Protein AF-A0A2Z4JCH0-F1 (afdb_monomer)

Mean predicted aligned error: 8.31 Å

Structure (mmCIF, N/CA/C/O backbone):
data_AF-A0A2Z4JCH0-F1
#
_entry.id   AF-A0A2Z4JCH0-F1
#
loop_
_atom_site.group_PDB
_atom_site.id
_atom_site.type_symbol
_atom_site.label_atom_id
_atom_site.label_alt_id
_atom_site.label_comp_id
_atom_site.label_asym_id
_atom_site.label_entity_id
_atom_site.label_seq_id
_atom_site.pdbx_PDB_ins_code
_atom_site.Cartn_x
_atom_site.Cartn_y
_atom_site.Cartn_z
_atom_site.occupancy
_atom_site.B_iso_or_equiv
_atom_site.auth_seq_id
_atom_site.auth_comp_id
_atom_site.auth_asym_id
_atom_site.auth_atom_id
_atom_site.pdbx_PDB_model_num
ATOM 1 N N . MET A 1 1 ? -28.848 -19.327 -12.826 1.00 41.25 1 MET A N 1
ATOM 2 C CA . MET A 1 1 ? -28.238 -18.432 -11.816 1.00 41.25 1 MET A CA 1
ATOM 3 C C . MET A 1 1 ? -27.759 -17.187 -12.539 1.00 41.25 1 MET A C 1
ATOM 5 O O . MET A 1 1 ? -26.852 -17.294 -13.355 1.00 41.25 1 MET A O 1
ATOM 9 N N . ASN A 1 2 ? -28.444 -16.061 -12.341 1.00 41.91 2 A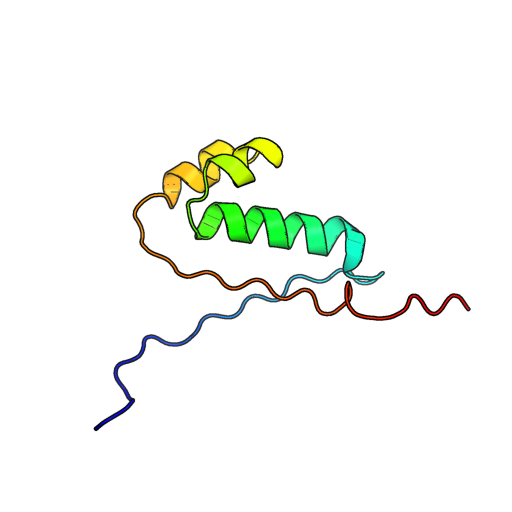SN A N 1
ATOM 10 C CA . ASN A 1 2 ? -28.200 -14.832 -13.093 1.00 41.91 2 ASN A CA 1
ATOM 11 C C . ASN A 1 2 ? -26.942 -14.124 -12.548 1.00 41.91 2 ASN A C 1
ATOM 13 O O . ASN A 1 2 ? -26.847 -13.921 -11.339 1.00 41.91 2 ASN A O 1
ATOM 17 N N . ARG A 1 3 ? -25.955 -13.815 -13.403 1.00 52.53 3 ARG A N 1
ATOM 18 C CA . ARG A 1 3 ? -24.625 -13.284 -13.006 1.00 52.53 3 ARG A CA 1
ATOM 19 C C . ARG A 1 3 ? -24.591 -11.752 -12.878 1.00 52.53 3 ARG A C 1
ATOM 21 O O . ARG A 1 3 ? -23.527 -11.188 -12.643 1.00 52.53 3 ARG A O 1
ATOM 28 N N . ASP A 1 4 ? -25.747 -11.104 -12.976 1.00 57.66 4 ASP A N 1
ATOM 29 C CA . ASP A 1 4 ? -25.876 -9.653 -13.170 1.00 57.66 4 ASP A CA 1
ATOM 30 C C . ASP A 1 4 ? -25.787 -8.822 -11.874 1.00 57.66 4 ASP A C 1
ATOM 32 O O . ASP A 1 4 ? -25.926 -7.605 -11.914 1.00 57.66 4 ASP A O 1
ATOM 36 N N . TRP A 1 5 ? -25.552 -9.453 -10.715 1.00 53.12 5 TRP A N 1
ATOM 37 C CA . TRP A 1 5 ? -25.496 -8.775 -9.406 1.00 53.12 5 TRP A CA 1
ATOM 38 C C . TRP A 1 5 ? -24.072 -8.553 -8.865 1.00 53.12 5 TRP A C 1
ATOM 40 O O . TRP A 1 5 ? -23.890 -8.028 -7.768 1.00 53.12 5 TRP A O 1
ATOM 50 N N . LEU A 1 6 ? -23.028 -8.952 -9.598 1.00 54.34 6 LEU A N 1
ATOM 51 C CA . LEU A 1 6 ? -21.665 -8.632 -9.173 1.00 54.34 6 LEU A CA 1
ATOM 52 C C . LEU A 1 6 ? -21.391 -7.151 -9.480 1.00 54.34 6 LEU A C 1
ATOM 54 O O . LEU A 1 6 ? -21.526 -6.758 -10.641 1.00 54.34 6 LEU A O 1
ATOM 58 N N . PRO A 1 7 ? -21.007 -6.325 -8.486 1.00 59.62 7 PRO A N 1
ATOM 59 C CA . PRO A 1 7 ? -20.665 -4.933 -8.743 1.00 59.62 7 PRO A CA 1
ATOM 60 C C . PRO A 1 7 ? -19.577 -4.856 -9.829 1.00 59.62 7 PRO A C 1
ATOM 62 O O . PRO A 1 7 ? -18.702 -5.732 -9.883 1.00 59.62 7 PRO A O 1
ATOM 65 N N . PRO A 1 8 ? -19.621 -3.847 -10.719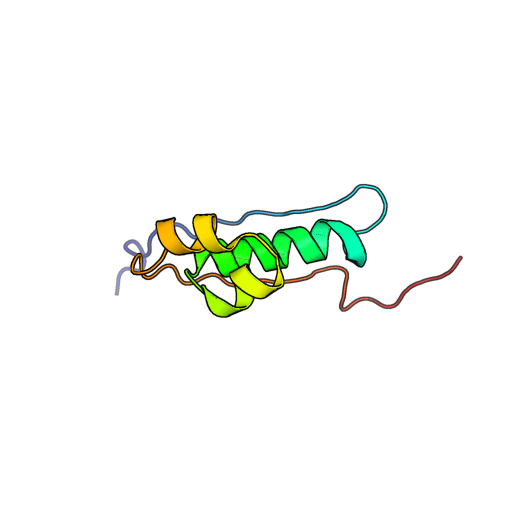 1.00 69.38 8 PRO A N 1
ATOM 66 C CA . PRO A 1 8 ? -18.671 -3.737 -11.816 1.00 69.38 8 PRO A CA 1
ATOM 67 C C . PRO A 1 8 ? -17.247 -3.695 -11.261 1.00 69.38 8 PRO A C 1
ATOM 69 O O . PRO A 1 8 ? -16.927 -2.886 -10.389 1.00 69.38 8 PRO A O 1
ATOM 72 N N . LYS A 1 9 ? -16.384 -4.581 -11.769 1.00 71.94 9 LYS A N 1
ATOM 73 C CA . LYS A 1 9 ? -14.960 -4.574 -11.427 1.00 71.94 9 LYS A CA 1
ATOM 74 C C . LYS A 1 9 ? -14.372 -3.237 -11.873 1.00 71.94 9 LYS A C 1
ATOM 76 O O . LYS A 1 9 ? -14.379 -2.931 -13.063 1.00 71.94 9 LYS A O 1
ATOM 81 N N . GLN A 1 10 ? -13.873 -2.451 -10.926 1.00 80.06 10 GLN A N 1
ATOM 82 C CA . GLN A 1 10 ? -13.154 -1.217 -11.222 1.00 80.06 10 GLN A CA 1
ATOM 83 C C . GLN A 1 10 ? -11.672 -1.544 -11.410 1.00 80.06 10 GLN A C 1
ATOM 85 O O . GLN A 1 10 ? -11.074 -2.219 -10.574 1.00 80.06 10 GLN A O 1
ATOM 90 N N . GLN A 1 11 ? -11.086 -1.090 -12.519 1.00 84.25 11 GLN A N 1
ATOM 91 C CA . GLN A 1 11 ? -9.672 -1.289 -12.829 1.00 84.25 11 GLN A CA 1
ATOM 9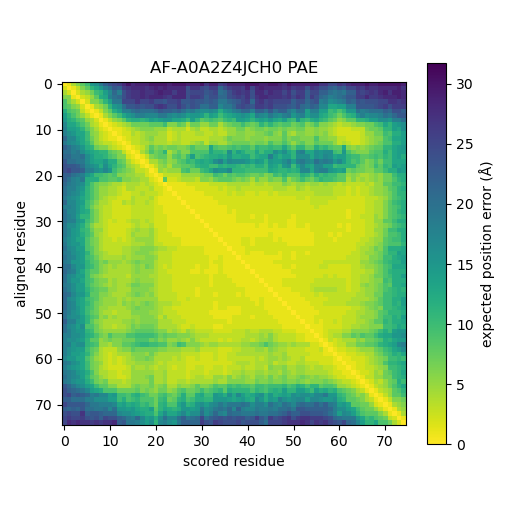2 C C . GLN A 1 11 ? -8.976 0.064 -12.956 1.00 84.25 11 GLN A C 1
ATOM 94 O O . GLN A 1 11 ? -9.427 0.932 -13.700 1.00 84.25 11 GLN A O 1
ATOM 99 N N . LEU A 1 12 ? -7.849 0.213 -12.261 1.00 82.88 12 LEU A N 1
ATOM 100 C CA . LEU A 1 12 ? -6.968 1.369 -12.362 1.00 82.88 12 LEU A CA 1
ATOM 101 C C . LEU A 1 12 ? -5.600 0.913 -12.872 1.00 82.88 12 LEU A C 1
ATOM 103 O O . LEU A 1 12 ? -5.010 -0.017 -12.326 1.00 82.88 12 LEU A O 1
ATOM 107 N N . ALA A 1 13 ? -5.100 1.568 -13.918 1.00 84.19 13 ALA A N 1
ATOM 108 C CA . ALA A 1 13 ? -3.769 1.325 -14.461 1.00 84.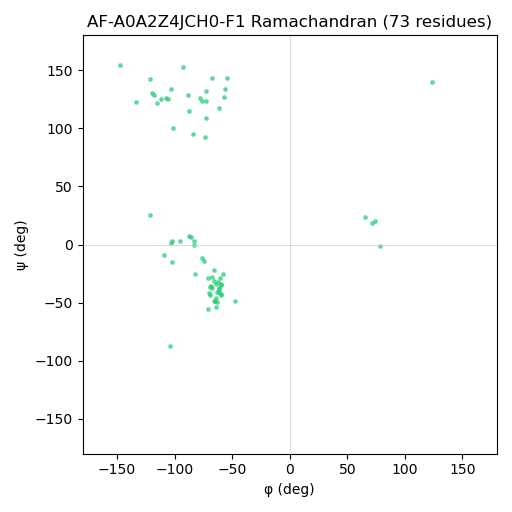19 13 ALA A CA 1
ATOM 109 C C . ALA A 1 13 ? -2.844 2.495 -14.110 1.00 84.19 13 ALA A C 1
ATOM 111 O O . ALA A 1 13 ? -3.152 3.645 -14.417 1.00 84.19 13 ALA A O 1
ATOM 112 N N . ILE A 1 14 ? -1.704 2.187 -13.490 1.00 81.31 14 ILE A N 1
ATOM 113 C CA . ILE A 1 14 ? -0.651 3.151 -13.157 1.00 81.31 14 ILE A CA 1
ATOM 114 C C . ILE A 1 14 ? 0.560 2.824 -14.030 1.00 81.31 14 ILE A C 1
ATOM 116 O O . ILE A 1 14 ? 1.023 1.684 -14.048 1.00 81.31 14 ILE A O 1
ATOM 120 N N . GLY A 1 15 ? 1.061 3.807 -14.774 1.00 78.31 15 GLY A N 1
ATOM 121 C CA . GLY A 1 15 ? 2.191 3.625 -15.679 1.00 78.31 15 GLY A CA 1
ATOM 122 C C . GLY A 1 15 ? 3.048 4.878 -15.789 1.00 78.31 15 GLY A C 1
ATOM 123 O O . GLY A 1 15 ? 2.569 5.991 -15.588 1.00 78.31 15 GLY A O 1
ATOM 124 N N . GLU A 1 16 ? 4.321 4.685 -16.125 1.00 67.44 16 GLU A N 1
ATOM 125 C CA . GLU A 1 16 ? 5.282 5.752 -16.399 1.00 67.44 16 GLU A CA 1
ATOM 126 C C . GLU A 1 16 ? 5.819 5.580 -17.826 1.00 67.44 16 GLU A C 1
ATOM 128 O O . GLU A 1 16 ? 6.029 4.455 -18.287 1.00 67.44 16 GLU A O 1
ATOM 133 N N . ARG A 1 17 ? 6.048 6.692 -18.539 1.00 67.44 17 ARG A N 1
ATOM 134 C CA . ARG A 1 17 ? 6.501 6.690 -19.945 1.00 67.44 17 ARG A CA 1
ATOM 135 C C . ARG A 1 17 ? 7.830 5.944 -20.147 1.00 67.44 17 ARG A C 1
ATOM 137 O O . ARG A 1 17 ? 8.095 5.470 -21.244 1.00 67.44 17 ARG A O 1
ATOM 144 N N . THR A 1 18 ? 8.648 5.857 -19.101 1.00 70.62 18 THR A N 1
ATOM 145 C CA . THR A 1 18 ? 10.010 5.302 -19.099 1.00 70.62 18 THR A CA 1
ATOM 146 C C . THR A 1 18 ? 10.109 3.890 -18.507 1.00 70.62 18 THR A C 1
ATOM 148 O O . THR A 1 18 ? 11.208 3.348 -18.439 1.00 70.62 18 THR A O 1
ATOM 151 N N . GLY A 1 19 ? 8.989 3.275 -18.108 1.00 65.00 19 GLY A N 1
ATOM 152 C CA . GLY A 1 19 ? 8.938 1.913 -17.563 1.00 65.00 19 GLY A CA 1
ATOM 153 C C . GLY A 1 19 ? 8.300 1.841 -16.173 1.00 65.00 19 GLY A C 1
ATOM 154 O O . GLY A 1 19 ? 8.527 2.693 -15.320 1.00 65.00 19 GLY A O 1
ATOM 155 N N . GLY A 1 20 ? 7.487 0.810 -15.925 1.00 73.44 20 GLY A N 1
ATOM 156 C CA . GLY A 1 20 ? 6.628 0.739 -14.739 1.00 73.44 20 GLY A CA 1
ATOM 157 C C . GLY A 1 20 ? 7.249 0.169 -13.455 1.00 73.44 20 GLY A C 1
ATOM 158 O O . GLY A 1 20 ? 6.517 -0.053 -12.496 1.00 73.44 20 GLY A O 1
ATOM 159 N N . ARG A 1 21 ? 8.558 -0.118 -13.413 1.00 76.88 21 ARG A N 1
ATOM 160 C CA . ARG A 1 21 ? 9.169 -0.929 -12.332 1.00 76.88 21 ARG A CA 1
ATOM 161 C C . ARG A 1 21 ? 9.509 -0.185 -11.049 1.00 76.88 21 ARG A C 1
ATOM 163 O O . ARG A 1 21 ? 9.597 -0.817 -10.008 1.00 76.88 21 ARG A O 1
ATOM 170 N N . HIS A 1 22 ? 9.730 1.123 -11.131 1.00 81.12 22 HIS A N 1
ATOM 171 C CA . HIS A 1 22 ? 10.168 1.914 -9.984 1.00 81.12 22 HIS A CA 1
ATOM 172 C C . HIS A 1 22 ? 8.996 2.725 -9.439 1.00 81.12 22 HIS A C 1
ATOM 174 O O . HIS A 1 22 ? 8.250 2.238 -8.598 1.00 81.12 22 HIS A O 1
ATOM 180 N N . ARG A 1 23 ? 8.754 3.929 -9.968 1.00 82.62 23 ARG A N 1
ATOM 181 C CA . ARG A 1 23 ? 7.729 4.822 -9.410 1.00 82.62 23 ARG A CA 1
ATOM 182 C C . ARG A 1 23 ? 6.329 4.242 -9.544 1.00 82.62 23 ARG A C 1
ATOM 184 O O . ARG A 1 23 ? 5.602 4.195 -8.560 1.00 82.62 23 ARG A O 1
ATOM 191 N N . ALA A 1 24 ? 5.962 3.768 -10.735 1.00 85.31 24 ALA A N 1
ATOM 192 C CA . ALA A 1 24 ? 4.630 3.207 -10.954 1.00 85.31 24 ALA A CA 1
ATOM 193 C C . ALA A 1 24 ? 4.373 1.971 -10.075 1.00 85.31 24 ALA A C 1
ATOM 195 O O . ALA A 1 24 ? 3.278 1.836 -9.534 1.00 85.31 24 ALA A O 1
ATOM 196 N N . ALA A 1 25 ? 5.380 1.113 -9.874 1.00 85.12 25 ALA A N 1
ATOM 197 C CA . ALA A 1 25 ? 5.261 -0.037 -8.986 1.00 85.12 25 ALA A CA 1
ATOM 198 C C . ALA A 1 25 ? 5.083 0.386 -7.522 1.00 85.12 25 ALA A C 1
ATOM 200 O O . ALA A 1 25 ? 4.139 -0.063 -6.877 1.00 85.12 25 ALA A O 1
ATOM 201 N N . THR A 1 26 ? 5.919 1.297 -7.017 1.00 88.94 26 THR A N 1
ATOM 202 C CA . THR A 1 26 ? 5.802 1.813 -5.645 1.00 88.94 26 THR A CA 1
ATOM 203 C C . THR A 1 26 ? 4.451 2.486 -5.405 1.00 88.94 26 THR A C 1
ATOM 205 O O . THR A 1 26 ? 3.810 2.229 -4.389 1.00 88.94 26 THR A O 1
ATOM 208 N N . PHE A 1 27 ? 3.969 3.292 -6.356 1.00 89.94 27 PHE A N 1
ATOM 209 C CA . PHE A 1 27 ? 2.643 3.907 -6.262 1.00 89.94 27 PHE A CA 1
ATOM 210 C C . PHE A 1 27 ? 1.522 2.866 -6.243 1.00 89.94 27 PHE A C 1
ATOM 212 O O . PHE A 1 27 ? 0.574 3.006 -5.474 1.00 89.94 27 PHE A O 1
ATOM 219 N N . ALA A 1 28 ? 1.619 1.821 -7.064 1.00 90.62 28 ALA A N 1
ATOM 220 C CA . ALA A 1 28 ? 0.608 0.772 -7.106 1.00 90.62 28 ALA A CA 1
ATOM 221 C C . ALA A 1 28 ? 0.585 -0.072 -5.818 1.00 90.62 28 ALA A C 1
ATOM 223 O O . ALA A 1 28 ? -0.499 -0.419 -5.353 1.00 90.62 28 ALA A O 1
ATOM 224 N N . LEU A 1 29 ? 1.747 -0.322 -5.203 1.00 92.00 29 LEU A N 1
ATOM 225 C CA . LEU A 1 29 ? 1.857 -0.951 -3.881 1.00 92.00 29 LEU A CA 1
ATOM 226 C C . LEU A 1 29 ? 1.220 -0.082 -2.791 1.00 92.00 29 LEU A C 1
ATOM 228 O O . LEU A 1 29 ? 0.369 -0.556 -2.043 1.00 92.00 29 LEU A O 1
ATOM 232 N N . ALA A 1 30 ? 1.561 1.209 -2.749 1.00 93.06 30 ALA A N 1
ATOM 233 C CA . ALA A 1 30 ? 0.993 2.142 -1.776 1.00 93.06 30 ALA A CA 1
ATOM 234 C C . ALA A 1 30 ? -0.528 2.243 -1.910 1.00 93.06 30 ALA A C 1
ATOM 236 O O . ALA A 1 30 ? -1.252 2.203 -0.916 1.00 93.06 30 ALA A O 1
ATOM 237 N N . LEU A 1 31 ? -1.031 2.320 -3.143 1.00 93.38 31 LEU A N 1
ATOM 238 C CA . LEU A 1 31 ? -2.462 2.400 -3.387 1.00 93.38 31 LEU A CA 1
ATOM 239 C C . LEU A 1 31 ? -3.186 1.103 -3.014 1.00 93.38 31 LEU A C 1
ATOM 241 O O . LEU A 1 31 ? -4.292 1.165 -2.479 1.00 93.38 31 LEU A O 1
ATOM 245 N N . GLN A 1 32 ? -2.575 -0.058 -3.261 1.00 94.62 32 GLN A N 1
ATOM 246 C CA . GLN A 1 32 ? -3.142 -1.336 -2.846 1.00 94.62 32 GLN A CA 1
ATOM 247 C C . GLN A 1 32 ? -3.233 -1.434 -1.321 1.00 94.62 32 GLN A C 1
ATOM 249 O O . GLN A 1 32 ? -4.311 -1.769 -0.835 1.00 94.62 32 GLN A O 1
ATOM 254 N N . ALA A 1 33 ? -2.179 -1.068 -0.585 1.00 94.12 33 ALA A N 1
ATOM 255 C CA . ALA A 1 33 ? -2.191 -1.051 0.878 1.00 94.12 33 ALA A CA 1
ATOM 256 C C . ALA A 1 33 ? -3.243 -0.078 1.442 1.00 94.12 33 ALA A C 1
ATOM 258 O O . ALA A 1 33 ? -3.977 -0.405 2.372 1.00 94.12 33 ALA A O 1
ATOM 259 N N . VAL A 1 34 ? -3.380 1.108 0.838 1.00 95.56 34 VAL A N 1
ATOM 260 C CA . VAL A 1 34 ? -4.402 2.084 1.240 1.00 95.56 34 VAL A CA 1
ATOM 261 C C . VAL A 1 34 ? -5.808 1.548 0.995 1.00 95.56 34 VAL A C 1
ATOM 263 O O . VAL A 1 34 ? -6.615 1.529 1.918 1.00 95.56 34 VAL A O 1
ATOM 266 N N . LEU A 1 35 ? -6.121 1.105 -0.224 1.00 93.81 35 LEU A N 1
ATOM 267 C CA . LEU A 1 35 ? -7.485 0.713 -0.587 1.00 93.81 35 LEU A CA 1
ATOM 268 C C . LEU A 1 35 ? -7.929 -0.593 0.082 1.00 93.81 35 LEU A C 1
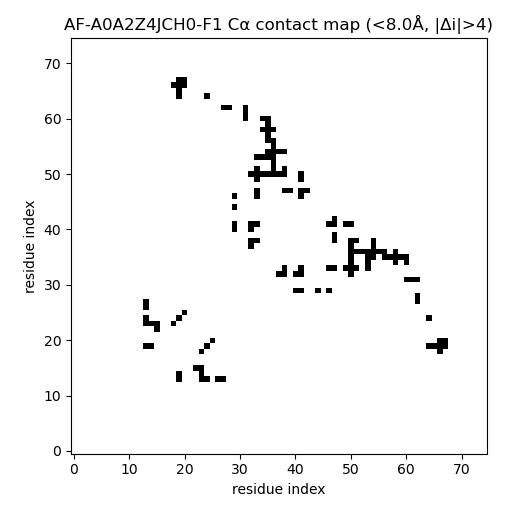ATOM 270 O O . LEU A 1 35 ? -9.122 -0.751 0.337 1.00 93.81 35 LEU A O 1
ATOM 274 N N . SER A 1 36 ? -7.003 -1.508 0.382 1.00 93.44 36 SER A N 1
ATOM 275 C CA . SER A 1 36 ? -7.295 -2.717 1.164 1.00 93.44 36 SER A CA 1
ATOM 276 C C . SER A 1 36 ? -7.475 -2.431 2.660 1.00 93.44 36 SER A C 1
ATOM 278 O O . SER A 1 36 ? -7.985 -3.283 3.387 1.00 93.44 36 SER A O 1
ATOM 280 N N . GLY A 1 37 ? -7.075 -1.242 3.126 1.00 93.06 37 GLY A N 1
ATOM 281 C CA . GLY A 1 37 ? -7.042 -0.899 4.544 1.00 93.06 37 GLY A CA 1
ATOM 282 C C . GLY A 1 37 ? -5.897 -1.572 5.310 1.00 93.06 37 GLY A C 1
ATOM 283 O O . GLY A 1 37 ? -5.974 -1.676 6.534 1.00 93.06 37 GLY A O 1
ATOM 284 N N . ASP A 1 38 ? -4.848 -2.034 4.622 1.00 94.44 38 ASP A N 1
ATOM 285 C CA . ASP A 1 38 ? -3.642 -2.584 5.243 1.00 94.44 38 ASP A CA 1
ATOM 286 C C . ASP A 1 38 ? -2.793 -1.468 5.866 1.00 94.44 38 ASP A C 1
ATOM 288 O O . ASP A 1 38 ? -1.942 -0.837 5.234 1.00 94.44 38 ASP A O 1
ATOM 292 N N . VAL A 1 39 ? -3.033 -1.227 7.153 1.00 95.00 39 VAL A N 1
ATOM 293 C CA . VAL A 1 39 ? -2.327 -0.207 7.935 1.00 95.00 39 VAL A CA 1
ATOM 294 C C . VAL A 1 39 ? -0.841 -0.541 8.098 1.00 95.00 39 VAL A C 1
ATOM 296 O O . VAL A 1 39 ? -0.026 0.381 8.167 1.00 95.00 39 VAL A O 1
ATOM 299 N N . THR A 1 40 ? -0.469 -1.822 8.149 1.00 94.88 40 THR A N 1
ATOM 300 C CA . THR A 1 40 ? 0.925 -2.243 8.345 1.00 94.88 40 THR A CA 1
ATOM 301 C C . THR A 1 40 ? 1.736 -1.936 7.091 1.00 94.88 40 THR A C 1
ATOM 303 O O . THR A 1 40 ? 2.682 -1.151 7.167 1.00 94.88 40 THR A O 1
ATOM 306 N N . GLY A 1 41 ? 1.303 -2.432 5.927 1.00 92.69 41 GLY A N 1
ATOM 307 C CA . GLY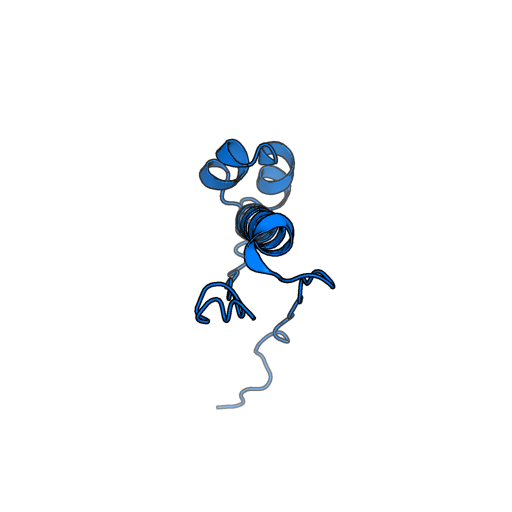 A 1 41 ? 1.963 -2.143 4.649 1.00 92.69 41 GLY A CA 1
ATOM 308 C C . GLY A 1 41 ? 1.960 -0.649 4.303 1.00 92.69 41 GLY A C 1
ATOM 309 O O . GLY A 1 41 ? 2.957 -0.101 3.836 1.00 92.69 41 GLY A O 1
ATOM 310 N N . ALA A 1 42 ? 0.877 0.070 4.614 1.00 93.31 42 ALA A N 1
ATOM 311 C CA . ALA A 1 42 ? 0.813 1.516 4.404 1.00 93.31 42 ALA A CA 1
ATOM 312 C C . ALA A 1 42 ? 1.762 2.311 5.319 1.00 93.31 42 ALA A C 1
ATOM 314 O O . ALA A 1 42 ? 2.205 3.397 4.943 1.00 93.31 42 ALA A O 1
ATOM 315 N N . THR A 1 43 ? 2.086 1.793 6.508 1.00 96.31 43 THR A N 1
ATOM 316 C CA . THR A 1 43 ? 3.055 2.422 7.418 1.00 96.31 43 THR A CA 1
ATOM 317 C C . THR A 1 43 ? 4.468 2.345 6.850 1.00 96.31 43 THR A C 1
ATOM 319 O O . THR A 1 43 ? 5.169 3.355 6.853 1.00 96.31 43 THR A O 1
ATOM 322 N N . GLU A 1 44 ? 4.862 1.197 6.296 1.00 96.00 44 GLU A N 1
ATOM 323 C CA . GLU A 1 44 ? 6.167 1.020 5.637 1.00 96.00 44 GLU A CA 1
ATOM 324 C C . GLU A 1 44 ? 6.344 1.963 4.436 1.00 96.00 44 GLU A C 1
ATOM 326 O O . GLU A 1 44 ? 7.453 2.396 4.130 1.00 96.00 44 GLU A O 1
ATOM 331 N N . LEU A 1 45 ? 5.233 2.332 3.794 1.00 93.19 45 LEU A N 1
ATOM 332 C CA . LEU A 1 45 ? 5.188 3.226 2.637 1.00 93.19 45 LEU A CA 1
ATOM 333 C C . LEU A 1 45 ? 4.919 4.698 3.001 1.00 93.19 45 LEU A C 1
ATOM 335 O O . LEU A 1 45 ? 4.801 5.535 2.108 1.00 93.19 45 LEU A O 1
ATOM 339 N N . GLY A 1 46 ? 4.810 5.031 4.292 1.00 95.12 46 GLY A N 1
ATOM 340 C CA . GLY A 1 46 ? 4.614 6.406 4.767 1.00 95.12 46 GLY A CA 1
ATOM 341 C C . GLY A 1 46 ? 3.225 7.002 4.493 1.00 95.12 46 GLY A C 1
ATOM 342 O O . GLY A 1 46 ? 3.064 8.217 4.547 1.00 95.12 46 GLY A O 1
ATOM 343 N N . VAL A 1 47 ? 2.216 6.172 4.207 1.00 95.62 47 VAL A N 1
ATOM 344 C CA . VAL A 1 47 ? 0.840 6.584 3.846 1.00 95.62 47 VAL A CA 1
ATOM 345 C C . VAL A 1 47 ? -0.225 6.022 4.798 1.00 95.62 47 VAL A C 1
ATOM 347 O O . VAL A 1 47 ? -1.392 5.868 4.434 1.00 95.62 47 VAL A O 1
ATOM 350 N N . LYS A 1 48 ? 0.167 5.726 6.042 1.00 95.75 48 LYS A N 1
ATOM 351 C CA . LYS A 1 48 ? -0.686 5.144 7.093 1.00 95.75 48 LYS A CA 1
ATOM 352 C C . LYS A 1 48 ? -2.043 5.839 7.238 1.00 95.75 48 LYS A C 1
ATOM 354 O O . LYS A 1 48 ? -3.071 5.164 7.280 1.00 95.75 48 LYS A O 1
ATOM 359 N N . ASP A 1 49 ? -2.048 7.168 7.306 1.00 96.06 49 ASP A N 1
ATOM 360 C CA . ASP A 1 49 ? -3.265 7.947 7.561 1.00 96.06 49 ASP A CA 1
ATOM 361 C C . ASP A 1 49 ? -4.306 7.744 6.45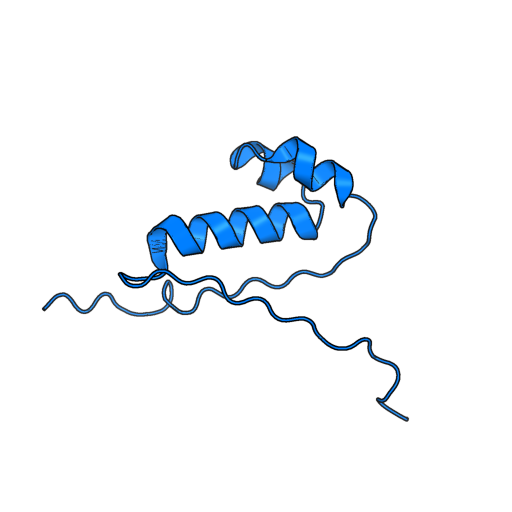0 1.00 96.06 49 ASP A C 1
ATOM 363 O O . ASP A 1 49 ? -5.506 7.704 6.713 1.00 96.06 49 ASP A O 1
ATOM 367 N N . LEU A 1 50 ? -3.855 7.518 5.211 1.00 93.88 50 LEU A N 1
ATOM 368 C CA . LEU A 1 50 ? -4.743 7.209 4.094 1.00 93.88 50 LEU A CA 1
ATOM 369 C C . LEU A 1 50 ? -5.360 5.814 4.238 1.00 93.88 50 LEU A C 1
ATOM 371 O O . LEU A 1 50 ? -6.558 5.664 4.014 1.00 93.88 50 LEU A O 1
ATOM 375 N N . ALA A 1 51 ? -4.588 4.804 4.651 1.00 94.06 51 ALA A N 1
ATOM 376 C CA . ALA A 1 51 ? -5.109 3.448 4.849 1.00 94.06 51 ALA A CA 1
ATOM 377 C C . ALA A 1 51 ? -6.154 3.381 5.972 1.00 94.06 51 ALA A C 1
ATOM 379 O O . ALA A 1 51 ? -7.137 2.648 5.865 1.00 94.06 51 ALA A O 1
ATOM 380 N N . GLN A 1 52 ? -6.009 4.199 7.019 1.00 94.44 52 GLN A N 1
ATOM 381 C CA . GLN A 1 52 ? -7.003 4.283 8.093 1.00 94.44 52 GLN A CA 1
ATOM 382 C C . GLN A 1 52 ? -8.387 4.720 7.589 1.00 94.44 52 GLN A C 1
ATOM 384 O O . GLN A 1 52 ? -9.391 4.206 8.076 1.00 94.44 52 GLN A O 1
ATOM 389 N N . LEU A 1 53 ? -8.461 5.591 6.574 1.00 94.38 53 LEU A N 1
ATOM 390 C CA . LEU A 1 53 ? -9.733 6.034 5.977 1.00 94.38 53 LEU A CA 1
ATOM 391 C C . LEU A 1 53 ? -10.493 4.910 5.252 1.00 94.38 53 LEU A C 1
ATOM 393 O O . LEU A 1 53 ? -11.707 5.016 5.029 1.00 94.38 53 LEU A O 1
ATOM 397 N N . TYR A 1 54 ? -9.776 3.859 4.854 1.00 92.81 54 TYR A N 1
ATOM 398 C CA . TYR A 1 54 ? -10.290 2.712 4.104 1.00 92.81 54 TYR A CA 1
ATOM 399 C C . TYR A 1 54 ? -10.355 1.427 4.938 1.00 92.81 54 TYR A C 1
ATOM 401 O O . TYR A 1 54 ? -10.986 0.456 4.513 1.00 92.81 54 TYR A O 1
ATOM 409 N N . SER A 1 55 ? -9.788 1.435 6.147 1.00 91.06 55 SER A N 1
ATOM 410 C CA . SER A 1 55 ? -9.901 0.334 7.099 1.00 91.06 55 SER A CA 1
ATOM 411 C C . SER A 1 55 ? -11.369 0.004 7.390 1.00 91.06 55 SER A C 1
ATOM 413 O O . SER A 1 55 ? -12.207 0.888 7.571 1.00 91.06 55 SER A O 1
ATOM 415 N N . GLY A 1 56 ? -11.703 -1.288 7.374 1.00 89.31 56 GLY A N 1
ATOM 416 C CA . GLY A 1 56 ? -13.063 -1.779 7.614 1.00 89.31 56 GLY A CA 1
ATOM 417 C C . GLY A 1 56 ? -14.034 -1.664 6.431 1.00 89.31 56 GLY A C 1
ATOM 418 O O . GLY A 1 56 ? -15.161 -2.138 6.544 1.00 89.31 56 GLY A O 1
ATOM 419 N N . ARG A 1 57 ? -13.628 -1.109 5.276 1.00 88.56 57 ARG A N 1
ATOM 420 C CA . ARG A 1 57 ? -14.500 -1.029 4.081 1.00 88.56 57 ARG A CA 1
ATOM 421 C C . ARG A 1 57 ? -14.663 -2.352 3.326 1.00 88.56 57 ARG A C 1
ATOM 423 O O . ARG A 1 57 ? -15.510 -2.435 2.442 1.00 88.56 57 ARG A O 1
ATOM 430 N N . GLY A 1 58 ? -13.858 -3.369 3.643 1.00 85.94 58 GLY A N 1
ATOM 431 C CA . GLY A 1 58 ? -13.967 -4.707 3.046 1.00 85.94 58 GLY A CA 1
ATOM 432 C C . GLY A 1 58 ? -13.657 -4.759 1.545 1.00 85.94 58 GLY A C 1
ATOM 433 O O . GLY A 1 58 ? -14.135 -5.654 0.849 1.00 85.94 58 GLY A O 1
ATOM 434 N N . LEU A 1 59 ? -12.884 -3.799 1.025 1.00 86.75 59 LEU A N 1
ATOM 435 C CA . LEU A 1 59 ? -12.493 -3.784 -0.382 1.00 86.75 59 LEU A CA 1
ATOM 436 C C . LEU A 1 59 ? -11.447 -4.868 -0.646 1.00 86.75 59 LEU A C 1
ATOM 438 O O . LEU A 1 59 ? -10.377 -4.889 -0.043 1.00 86.75 59 LEU A O 1
ATOM 442 N N . THR A 1 60 ? -11.749 -5.754 -1.591 1.00 87.69 60 THR A N 1
ATOM 443 C CA . THR A 1 60 ? -10.769 -6.714 -2.101 1.00 87.69 60 THR A CA 1
ATOM 444 C C . THR A 1 60 ? -10.001 -6.057 -3.240 1.00 87.69 60 THR A C 1
ATOM 446 O O . THR A 1 60 ? -10.580 -5.742 -4.280 1.00 87.69 60 THR A O 1
ATOM 449 N N . VAL A 1 61 ? -8.701 -5.842 -3.045 1.00 87.25 61 VAL A N 1
ATOM 450 C CA . VAL A 1 61 ? -7.838 -5.158 -4.013 1.00 87.25 61 VAL A CA 1
ATOM 451 C C . VAL A 1 61 ? -6.786 -6.130 -4.525 1.00 87.25 61 VAL A C 1
ATOM 453 O O . VAL A 1 61 ? -6.004 -6.680 -3.751 1.00 87.25 61 VAL A O 1
ATOM 456 N N . HIS A 1 62 ? -6.760 -6.328 -5.840 1.00 89.12 62 HIS A N 1
ATOM 457 C CA . HIS A 1 62 ? -5.772 -7.166 -6.510 1.00 89.12 62 HIS A CA 1
ATOM 458 C C . HIS A 1 62 ? -4.766 -6.289 -7.247 1.00 89.12 62 HIS A C 1
ATOM 460 O O . HIS A 1 62 ? -5.149 -5.467 -8.080 1.00 89.12 62 HIS A O 1
ATOM 466 N N . LEU A 1 63 ? -3.484 -6.487 -6.952 1.00 87.06 63 LEU A N 1
ATOM 467 C CA . LEU A 1 63 ? -2.382 -5.791 -7.603 1.00 87.06 63 LEU A CA 1
ATOM 468 C C . LEU A 1 63 ? -1.710 -6.712 -8.623 1.00 87.06 63 LEU A C 1
ATOM 470 O O . LEU A 1 63 ? -1.425 -7.869 -8.328 1.00 87.06 63 LEU A O 1
ATOM 474 N N . VAL A 1 64 ? -1.455 -6.184 -9.820 1.00 85.62 64 VAL A N 1
ATOM 475 C CA . VAL A 1 64 ? -0.745 -6.884 -10.897 1.00 85.62 64 VAL A CA 1
ATOM 476 C C . VAL A 1 64 ? 0.308 -5.945 -11.471 1.00 85.62 64 VAL A C 1
ATOM 478 O O . VAL A 1 64 ? -0.025 -4.861 -11.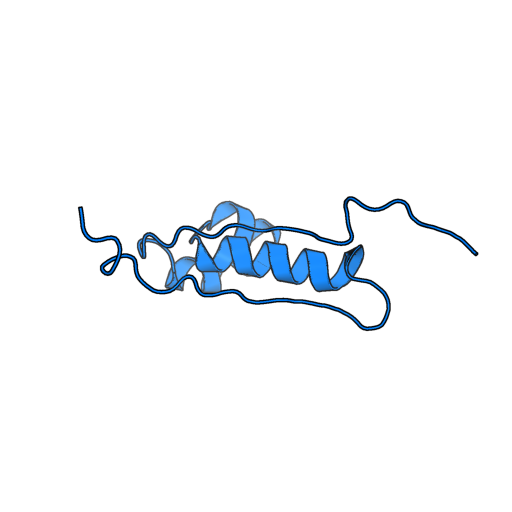955 1.00 85.62 64 VAL A O 1
ATOM 481 N N . HIS A 1 65 ? 1.575 -6.360 -11.460 1.00 82.50 65 HIS A N 1
ATOM 482 C CA . HIS A 1 65 ? 2.667 -5.590 -12.047 1.00 82.50 65 HIS A CA 1
ATOM 483 C C . HIS A 1 65 ? 3.059 -6.139 -13.415 1.00 82.50 65 HIS A C 1
ATOM 485 O O . HIS A 1 65 ? 3.829 -7.081 -13.531 1.00 82.50 65 HIS A O 1
ATOM 491 N N . ARG A 1 66 ? 2.588 -5.485 -14.480 1.00 77.00 66 ARG A N 1
ATOM 492 C CA . ARG A 1 66 ? 2.867 -5.920 -15.858 1.00 77.00 66 ARG A CA 1
ATOM 493 C C . ARG A 1 66 ? 4.360 -5.964 -16.207 1.00 77.00 66 ARG A C 1
ATOM 495 O O . ARG A 1 66 ? 4.759 -6.769 -17.042 1.00 77.00 66 ARG A O 1
ATOM 502 N N . ASP A 1 67 ? 5.152 -5.043 -15.661 1.00 74.06 67 ASP A N 1
ATOM 503 C CA . ASP A 1 67 ? 6.541 -4.841 -16.089 1.00 74.06 67 ASP A CA 1
ATOM 504 C C . ASP A 1 67 ? 7.581 -5.451 -15.147 1.00 74.06 67 ASP A C 1
ATOM 506 O O . ASP A 1 67 ? 8.728 -5.565 -15.569 1.00 74.06 67 ASP A O 1
ATOM 510 N N . LEU A 1 68 ? 7.212 -5.833 -13.918 1.00 69.25 68 LEU A N 1
ATOM 511 C CA . LEU A 1 68 ? 8.121 -6.525 -12.992 1.00 69.25 68 LEU A CA 1
ATOM 512 C C . LEU A 1 68 ? 8.432 -7.946 -13.476 1.00 69.25 68 LEU A C 1
ATOM 514 O O . LEU A 1 68 ? 9.579 -8.365 -13.391 1.00 69.25 68 LEU A O 1
ATOM 518 N N . ASP A 1 69 ? 7.447 -8.619 -14.073 1.00 69.00 69 ASP A N 1
ATOM 519 C CA . ASP A 1 69 ? 7.561 -10.012 -14.530 1.00 69.00 69 ASP A CA 1
ATOM 520 C C . ASP A 1 69 ? 8.226 -10.168 -15.908 1.00 69.00 69 ASP A C 1
ATOM 522 O O . ASP A 1 69 ? 8.353 -11.276 -16.424 1.00 69.00 69 ASP A O 1
ATOM 526 N N . LYS A 1 70 ? 8.615 -9.064 -16.554 1.00 66.81 70 LYS A N 1
ATOM 527 C CA . LYS A 1 70 ? 9.305 -9.107 -17.850 1.00 66.81 70 LYS A CA 1
ATOM 528 C C . LYS A 1 70 ? 10.813 -9.101 -17.638 1.00 66.81 70 LYS A C 1
ATOM 530 O O . LYS A 1 70 ? 11.310 -8.463 -16.713 1.00 66.81 70 LYS A O 1
ATOM 535 N N . ASP A 1 71 ? 11.564 -9.675 -18.563 1.00 60.62 71 ASP A N 1
ATOM 536 C CA . ASP A 1 71 ? 13.014 -9.488 -18.583 1.00 60.62 71 ASP A CA 1
ATOM 537 C C . ASP A 1 71 ? 13.371 -8.034 -18.931 1.00 60.62 71 ASP A C 1
ATOM 539 O O . ASP A 1 71 ? 12.675 -7.373 -19.712 1.00 60.62 71 ASP A O 1
ATOM 543 N N . VAL A 1 72 ? 14.432 -7.498 -18.314 1.00 61.31 72 VAL A N 1
ATOM 544 C CA . VAL A 1 72 ? 15.027 -6.231 -18.767 1.00 61.31 72 VAL A CA 1
ATOM 545 C C . VAL A 1 72 ? 15.753 -6.536 -20.068 1.00 61.31 72 VAL A C 1
ATOM 547 O O . VAL A 1 72 ? 16.785 -7.199 -20.057 1.00 61.31 72 VAL A O 1
ATOM 550 N N . VAL A 1 73 ? 15.218 -6.062 -21.190 1.00 61.59 73 VAL A N 1
ATOM 551 C CA . VAL A 1 73 ? 15.972 -6.045 -22.444 1.00 61.59 73 VAL A CA 1
ATOM 552 C C . VAL A 1 73 ? 16.818 -4.780 -22.424 1.00 61.59 73 VAL A C 1
ATOM 554 O O . VAL A 1 73 ? 16.314 -3.701 -22.733 1.00 61.59 73 VAL A O 1
ATOM 557 N N . ASP A 1 74 ? 18.070 -4.907 -21.993 1.00 51.16 74 ASP A N 1
ATOM 558 C CA . ASP A 1 74 ? 19.064 -3.851 -22.178 1.00 51.16 74 ASP A CA 1
ATOM 559 C C . ASP A 1 74 ? 19.446 -3.822 -23.666 1.00 51.16 74 ASP A C 1
ATOM 561 O O . ASP A 1 74 ? 19.622 -4.883 -24.277 1.00 51.16 74 ASP A O 1
ATOM 565 N N . ARG A 1 75 ? 19.469 -2.640 -24.285 1.00 55.91 75 ARG A N 1
ATOM 566 C CA . ARG A 1 75 ? 19.676 -2.484 -25.732 1.00 55.91 75 ARG A CA 1
ATOM 567 C C . ARG A 1 75 ? 20.808 -1.524 -26.032 1.00 55.91 75 ARG A C 1
ATOM 569 O O . ARG A 1 75 ? 20.817 -0.442 -25.411 1.00 55.91 75 ARG A O 1
#

Secondary structure (DSSP, 8-state):
---TTSPPPP------TT-TTTHHHHHHHHHHHHHHT-HHHHHHTT-HHHHHHHTTS--------TTTTS-----

Radius of gyration: 15.28 Å; Cα cont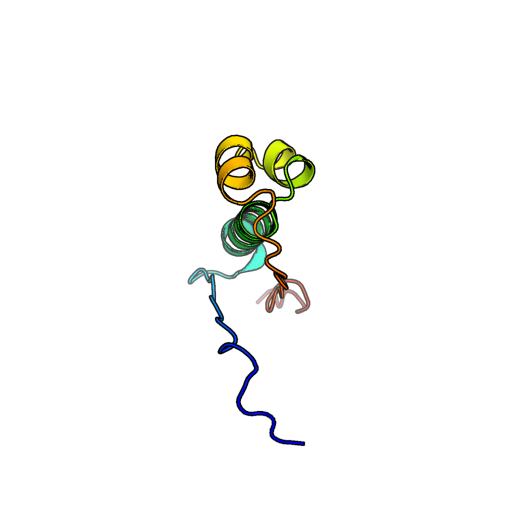acts (8 Å, |Δi|>4): 74; chains: 1; bounding box: 48×26×34 Å

Organism: NCBI:txid2184053

Foldseek 3Di:
DDPPPDPDDDDDQFADPVACDPPVVLVLQCVQCLQCLVLPSVVVSVNNVSSPVNPPVNDDDDDDDPGVPDDPPDD

pLDDT: mean 81.01, std 14.65, range [41.25, 96.31]

Sequence (75 aa):
MNRDWLPPKQQLAIGERTGGRHRAATFALALQAVLSGDVTGATELGVKDLAQLYSGRGLTVHLVHRDLDKDVVDR

Solvent-accessible surface area (backbone atoms only — not comparable to full-atom values): 4809 Å² total; per-residue (Å²): 136,84,79,84,79,64,76,81,85,84,84,86,88,73,72,44,100,89,55,37,64,56,67,29,38,53,51,51,52,46,50,44,21,19,55,47,21,36,45,68,64,6,47,80,66,75,42,32,76,59,1,58,79,28,44,90,67,80,46,86,69,87,88,82,68,83,54,69,81,45,81,85,81,85,129